Protein AF-A0A6I3WTC1-F1 (afdb_monomer_lite)

Structure (mmCIF, N/CA/C/O backbone):
data_AF-A0A6I3WTC1-F1
#
_entry.id   AF-A0A6I3WTC1-F1
#
loop_
_atom_site.group_PDB
_atom_site.id
_atom_site.type_symbol
_atom_site.label_atom_id
_atom_site.label_alt_id
_atom_site.label_comp_id
_atom_site.label_asym_id
_atom_site.label_entity_id
_atom_site.label_seq_id
_atom_site.pdbx_PDB_ins_code
_atom_site.Cartn_x
_atom_site.Cartn_y
_atom_site.Cartn_z
_atom_site.occupancy
_atom_site.B_iso_or_equiv
_atom_site.auth_seq_id
_atom_site.auth_comp_id
_atom_site.auth_asym_id
_atom_site.auth_atom_id
_atom_site.pdbx_PDB_model_num
ATOM 1 N N . MET A 1 1 ? -14.547 9.503 21.164 1.00 43.50 1 MET A N 1
ATOM 2 C CA . MET A 1 1 ? -13.084 9.680 21.297 1.00 43.50 1 MET A CA 1
ATOM 3 C C . MET A 1 1 ? -12.571 10.232 19.977 1.00 43.50 1 MET A C 1
ATOM 5 O O . MET A 1 1 ? -13.091 9.781 18.966 1.00 43.50 1 MET A O 1
ATOM 9 N N . PRO A 1 2 ? -11.662 11.221 19.943 1.00 46.34 2 PRO A N 1
ATOM 10 C CA . PRO A 1 2 ? -11.105 11.692 18.678 1.00 46.34 2 PRO A CA 1
ATOM 11 C C . PRO A 1 2 ? -10.329 10.541 18.030 1.00 46.34 2 PRO A C 1
ATOM 13 O O . PRO A 1 2 ? -9.347 10.059 18.589 1.00 46.34 2 PRO A O 1
ATOM 16 N N . THR A 1 3 ? -10.818 10.051 16.895 1.00 57.59 3 THR A N 1
ATOM 17 C CA . THR A 1 3 ? -10.182 8.988 16.115 1.00 57.59 3 THR A CA 1
ATOM 18 C C . THR A 1 3 ? -8.822 9.507 15.662 1.00 57.59 3 THR A C 1
ATOM 20 O O . THR A 1 3 ? -8.754 10.530 14.980 1.00 57.59 3 THR A O 1
ATOM 23 N N . ALA A 1 4 ? -7.735 8.876 16.108 1.00 62.59 4 ALA A N 1
ATOM 24 C CA . ALA A 1 4 ? -6.388 9.323 15.777 1.00 62.59 4 ALA A CA 1
ATOM 25 C C . ALA A 1 4 ? -6.233 9.389 14.250 1.00 62.59 4 ALA A C 1
ATOM 27 O O . ALA A 1 4 ? -6.439 8.394 13.557 1.00 62.59 4 ALA A O 1
ATOM 28 N N . VAL A 1 5 ? -5.909 10.575 13.733 1.00 79.69 5 VAL A N 1
ATOM 29 C CA . VAL A 1 5 ? -5.622 10.766 12.311 1.00 79.69 5 VAL A CA 1
ATOM 30 C C . VAL A 1 5 ? -4.146 10.463 12.107 1.00 79.69 5 VAL A C 1
ATOM 32 O O . VAL A 1 5 ? -3.294 11.264 12.488 1.00 79.69 5 VAL A O 1
ATOM 35 N N . LEU A 1 6 ? -3.847 9.299 11.534 1.00 88.00 6 LEU A N 1
ATOM 36 C CA . LEU A 1 6 ? -2.489 8.931 11.147 1.00 88.00 6 LEU A CA 1
ATOM 37 C C . LEU A 1 6 ? -2.321 9.235 9.661 1.00 88.00 6 LEU A C 1
ATOM 39 O O . LEU A 1 6 ? -3.008 8.642 8.835 1.00 88.00 6 LEU A O 1
ATOM 43 N N . THR A 1 7 ? -1.420 10.151 9.321 1.00 90.31 7 THR A N 1
ATOM 44 C CA . THR A 1 7 ? -1.093 10.496 7.932 1.00 90.31 7 THR A CA 1
ATOM 45 C C . THR A 1 7 ? 0.403 10.335 7.730 1.00 90.31 7 THR A C 1
ATOM 47 O O . THR A 1 7 ? 1.198 10.777 8.559 1.00 90.31 7 THR A O 1
ATOM 50 N N . THR A 1 8 ? 0.814 9.682 6.651 1.00 90.44 8 THR A N 1
ATOM 51 C CA . THR A 1 8 ? 2.230 9.500 6.322 1.00 90.44 8 THR A CA 1
ATOM 52 C C . THR A 1 8 ? 2.4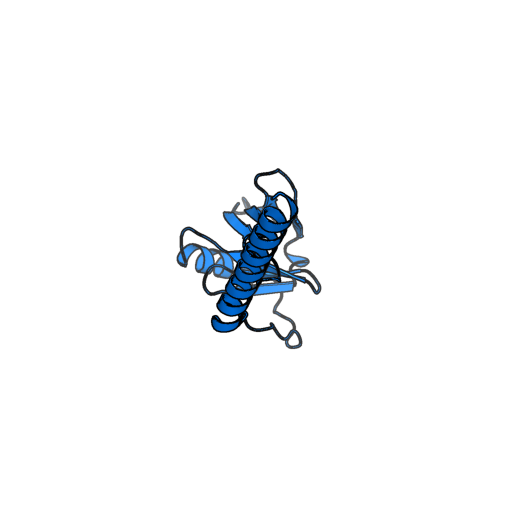15 9.487 4.819 1.00 90.44 8 THR A C 1
ATOM 54 O O . THR A 1 8 ? 1.618 8.893 4.092 1.00 90.44 8 THR A O 1
ATOM 57 N N . HIS A 1 9 ? 3.498 10.108 4.366 1.00 90.56 9 HIS A N 1
ATOM 58 C CA . HIS A 1 9 ? 3.883 10.051 2.970 1.00 90.56 9 HIS A CA 1
ATOM 59 C C . HIS A 1 9 ? 4.281 8.622 2.582 1.00 90.56 9 HIS A C 1
ATOM 61 O O . HIS A 1 9 ? 5.106 7.984 3.246 1.00 90.56 9 HIS A O 1
ATOM 67 N N . ALA A 1 10 ? 3.693 8.109 1.509 1.00 89.00 10 ALA A N 1
ATOM 68 C CA . ALA A 1 10 ? 3.893 6.748 1.052 1.00 89.00 10 ALA A CA 1
ATOM 69 C C . ALA A 1 10 ? 4.009 6.675 -0.470 1.00 89.00 10 ALA A C 1
ATOM 71 O O . ALA A 1 10 ? 3.392 7.428 -1.224 1.00 89.00 10 ALA A O 1
ATOM 72 N N . GLU A 1 11 ? 4.787 5.708 -0.928 1.00 87.50 11 GLU A N 1
ATOM 73 C CA . GLU A 1 11 ? 4.918 5.375 -2.337 1.00 87.50 11 GLU A CA 1
ATOM 74 C C . GLU A 1 11 ? 4.165 4.077 -2.609 1.00 87.50 11 GLU A C 1
ATOM 76 O O . GLU A 1 11 ? 4.506 3.019 -2.073 1.00 87.50 11 GLU A O 1
ATOM 81 N N . LEU A 1 12 ? 3.127 4.151 -3.440 1.00 85.38 12 LEU A N 1
ATOM 82 C CA . LEU A 1 12 ? 2.436 2.972 -3.932 1.00 85.38 12 LEU A CA 1
ATOM 83 C C . LEU A 1 12 ? 3.282 2.328 -5.032 1.00 85.38 12 LEU A C 1
ATOM 85 O O . LEU A 1 12 ? 3.465 2.890 -6.115 1.00 85.38 12 LEU A O 1
ATOM 89 N N . LEU A 1 13 ? 3.779 1.128 -4.747 1.00 81.50 13 LEU A N 1
ATOM 90 C CA . LEU A 1 13 ? 4.600 0.355 -5.665 1.00 81.50 13 LEU A CA 1
ATOM 91 C C . LEU A 1 13 ? 3.717 -0.462 -6.611 1.00 81.50 13 LEU A C 1
ATOM 93 O O . LEU A 1 13 ? 2.845 -1.226 -6.184 1.00 81.50 13 LEU A O 1
ATOM 97 N N . ALA A 1 14 ? 3.991 -0.357 -7.909 1.00 66.69 14 ALA A N 1
ATOM 98 C CA . ALA A 1 14 ? 3.370 -1.213 -8.908 1.00 66.69 14 ALA A CA 1
ATOM 99 C C . ALA A 1 14 ? 3.777 -2.690 -8.730 1.00 66.69 14 ALA A C 1
ATOM 101 O O . ALA A 1 14 ? 4.827 -3.025 -8.177 1.00 66.69 14 ALA A O 1
ATOM 102 N N . LYS A 1 15 ? 2.950 -3.606 -9.254 1.00 56.44 15 LYS A N 1
ATOM 103 C CA . LYS A 1 15 ? 3.265 -5.049 -9.304 1.00 56.44 15 LYS A CA 1
ATOM 104 C C . LYS A 1 15 ? 4.520 -5.364 -10.132 1.00 56.44 15 LYS A C 1
ATOM 106 O O . LYS A 1 15 ? 5.109 -6.423 -9.930 1.00 56.44 15 LYS A O 1
ATOM 111 N N . VAL A 1 16 ? 4.898 -4.474 -11.050 1.00 44.91 16 VAL A N 1
ATOM 112 C CA . VAL A 1 16 ? 6.024 -4.612 -11.985 1.00 44.91 16 VAL A CA 1
ATOM 113 C C . VAL A 1 16 ? 7.192 -3.721 -11.542 1.00 44.91 16 VAL A C 1
ATOM 115 O O . VAL A 1 16 ? 6.950 -2.603 -11.083 1.00 44.91 16 VAL A O 1
ATOM 118 N N . PRO A 1 17 ? 8.450 -4.186 -11.670 1.00 40.47 17 PRO A N 1
ATOM 119 C CA . PRO A 1 17 ? 9.640 -3.516 -11.156 1.00 40.47 17 PRO A CA 1
ATOM 120 C C . PRO A 1 17 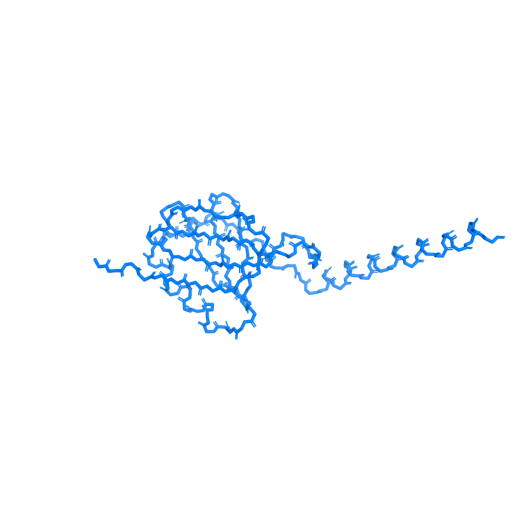? 10.103 -2.428 -12.128 1.00 40.47 17 PRO A C 1
ATOM 122 O O . PRO A 1 17 ? 11.155 -2.516 -12.754 1.00 40.47 17 PRO A O 1
ATOM 125 N N . VAL A 1 18 ? 9.267 -1.418 -12.314 1.00 43.66 18 VAL A N 1
ATOM 126 C CA . VAL A 1 18 ? 9.553 -0.277 -13.173 1.00 43.66 18 VAL A CA 1
ATOM 127 C C . VAL A 1 18 ? 9.259 0.958 -12.334 1.00 43.66 18 VAL A C 1
ATOM 129 O O . VAL A 1 18 ? 8.111 1.198 -11.963 1.00 43.66 18 VAL A O 1
ATOM 132 N N . ALA A 1 19 ? 10.307 1.719 -11.997 1.00 45.78 19 ALA A N 1
ATOM 133 C CA . ALA A 1 19 ? 10.205 2.941 -11.189 1.00 45.78 19 ALA A CA 1
ATOM 134 C C . ALA A 1 19 ? 9.181 3.941 -11.763 1.00 45.78 19 ALA A C 1
ATOM 136 O O . ALA A 1 19 ? 8.589 4.723 -11.028 1.00 45.78 19 ALA A O 1
ATOM 137 N N . THR A 1 20 ? 8.907 3.852 -13.065 1.00 47.53 20 THR A N 1
ATOM 138 C CA . THR A 1 20 ? 7.953 4.680 -13.807 1.00 47.53 20 THR A CA 1
ATOM 139 C C . THR A 1 20 ? 6.484 4.507 -13.396 1.00 47.53 20 THR A C 1
ATOM 141 O O . THR A 1 20 ? 5.665 5.326 -13.793 1.00 47.53 20 THR A O 1
ATOM 144 N N . PHE A 1 21 ? 6.126 3.490 -12.600 1.00 64.56 21 PHE A N 1
ATOM 145 C CA . PHE A 1 21 ? 4.753 3.304 -12.092 1.00 64.56 21 PHE A CA 1
ATOM 146 C C . PHE A 1 21 ? 4.634 3.446 -10.568 1.00 64.56 21 PHE A C 1
ATOM 148 O O . PHE A 1 21 ? 3.640 3.006 -9.985 1.00 64.56 21 PHE A O 1
ATOM 155 N N . ILE A 1 22 ? 5.637 4.035 -9.910 1.00 74.94 22 ILE A N 1
ATOM 156 C CA . ILE A 1 22 ? 5.540 4.397 -8.494 1.00 74.94 22 ILE A CA 1
ATOM 157 C C . ILE A 1 22 ? 4.681 5.655 -8.382 1.00 74.94 22 ILE A C 1
ATOM 159 O O . ILE A 1 22 ? 4.961 6.662 -9.032 1.00 74.94 22 ILE A O 1
ATOM 163 N N . LYS A 1 23 ? 3.630 5.600 -7.562 1.00 85.69 23 LYS A N 1
ATOM 164 C CA . LYS A 1 23 ? 2.790 6.768 -7.276 1.00 85.69 23 LYS A CA 1
ATOM 165 C C . LYS A 1 23 ? 3.055 7.243 -5.854 1.00 85.69 23 LYS A C 1
ATOM 167 O O . LYS A 1 23 ? 2.767 6.520 -4.906 1.00 85.69 23 LYS A O 1
ATOM 172 N N . SER A 1 24 ? 3.601 8.444 -5.712 1.00 90.06 24 SER A N 1
ATOM 173 C CA . SER A 1 24 ? 3.802 9.094 -4.414 1.00 90.06 24 SER A CA 1
ATOM 174 C C . SER A 1 24 ? 2.519 9.788 -3.964 1.00 90.06 24 SER A C 1
ATOM 176 O O . SER A 1 24 ? 1.789 10.359 -4.782 1.00 90.06 24 SER A O 1
ATOM 178 N N . GLY A 1 25 ? 2.242 9.746 -2.668 1.00 91.38 25 GLY A N 1
ATOM 179 C CA . GLY A 1 25 ? 1.026 10.297 -2.091 1.00 91.38 25 GLY A CA 1
ATOM 180 C C . GLY A 1 25 ? 1.002 10.173 -0.581 1.00 91.38 25 GLY A C 1
ATOM 181 O O . GLY A 1 25 ? 1.982 9.756 0.030 1.00 91.38 25 GLY A O 1
ATOM 182 N N . ASP A 1 26 ? -0.136 10.493 0.011 1.00 93.12 26 ASP A N 1
ATOM 183 C CA . ASP A 1 26 ? -0.331 10.397 1.449 1.00 93.12 26 ASP A CA 1
ATOM 184 C C . ASP A 1 26 ? -1.259 9.231 1.768 1.00 93.12 26 ASP A C 1
ATOM 186 O O . ASP A 1 26 ? -2.387 9.149 1.274 1.00 93.12 26 ASP A O 1
ATOM 190 N N . LEU A 1 27 ? -0.763 8.321 2.605 1.00 92.06 27 LEU A N 1
ATOM 191 C CA . LEU A 1 27 ? -1.565 7.288 3.240 1.00 92.06 27 LEU A CA 1
ATOM 192 C C . LEU A 1 27 ? -2.138 7.867 4.530 1.00 92.06 27 LEU A C 1
ATOM 194 O O . LEU A 1 27 ? -1.394 8.336 5.393 1.00 92.06 27 LEU A O 1
ATOM 198 N N . ARG A 1 28 ? -3.459 7.831 4.661 1.00 93.19 28 ARG A N 1
ATOM 199 C CA . ARG A 1 28 ? -4.180 8.418 5.785 1.00 93.19 28 ARG A CA 1
ATOM 200 C C . ARG A 1 28 ? -5.187 7.434 6.359 1.00 93.19 28 ARG A C 1
ATOM 202 O O . ARG A 1 28 ? -6.011 6.902 5.626 1.00 93.19 28 ARG A O 1
ATOM 209 N N . LEU A 1 29 ? -5.137 7.250 7.672 1.00 91.06 29 LEU A N 1
ATOM 210 C CA . LEU A 1 29 ? -6.150 6.580 8.477 1.00 91.06 29 LEU A CA 1
ATOM 211 C C . LEU A 1 29 ? -6.905 7.652 9.262 1.00 91.06 29 LEU A C 1
ATOM 213 O O . LEU A 1 29 ? -6.307 8.371 10.064 1.00 91.06 29 LEU A O 1
ATOM 217 N N . ALA A 1 30 ? -8.200 7.793 9.009 1.00 90.44 30 ALA A N 1
ATOM 218 C CA . ALA A 1 30 ? -9.063 8.723 9.726 1.00 90.44 30 ALA A CA 1
ATOM 219 C C . ALA A 1 30 ? -10.499 8.204 9.721 1.00 90.44 30 ALA A C 1
ATOM 221 O O . ALA A 1 30 ? -10.972 7.738 8.689 1.00 90.44 30 ALA A O 1
ATOM 222 N N . ASN A 1 31 ? -11.209 8.347 10.845 1.00 86.56 31 ASN A N 1
ATOM 223 C CA . ASN A 1 31 ? -12.621 7.961 10.963 1.00 86.56 31 ASN A CA 1
ATOM 224 C C . ASN A 1 31 ? -12.891 6.518 10.494 1.00 86.56 31 ASN A C 1
ATOM 226 O O . ASN A 1 31 ? -13.802 6.297 9.702 1.00 86.56 31 ASN A O 1
ATOM 230 N N . ASP A 1 32 ? -12.045 5.570 10.910 1.00 85.81 32 ASP A N 1
ATOM 231 C CA . ASP A 1 32 ? -12.112 4.158 10.501 1.00 85.81 32 ASP A CA 1
ATOM 232 C C . ASP A 1 32 ? -12.093 3.938 8.980 1.00 85.81 32 ASP A C 1
ATOM 234 O O . ASP A 1 32 ? -12.525 2.903 8.483 1.00 85.81 32 ASP A O 1
ATOM 238 N N . ARG A 1 33 ? -11.559 4.898 8.219 1.00 89.25 33 ARG A N 1
ATOM 239 C CA . ARG A 1 33 ? -11.297 4.773 6.785 1.00 89.25 33 ARG A CA 1
ATOM 240 C C . ARG A 1 33 ? -9.821 4.944 6.500 1.00 89.25 33 ARG A C 1
ATOM 242 O O . ARG A 1 33 ? -9.147 5.804 7.072 1.00 89.25 33 ARG A O 1
ATOM 249 N N . LEU A 1 34 ? -9.339 4.117 5.586 1.00 91.38 34 LEU A N 1
ATOM 250 C CA . LEU A 1 34 ? -7.996 4.177 5.057 1.00 91.38 34 LEU A CA 1
ATOM 251 C C . LEU A 1 34 ? -8.044 4.691 3.619 1.00 91.38 34 LEU A C 1
ATOM 253 O O . LEU A 1 34 ? -8.665 4.089 2.741 1.00 91.38 34 LEU A O 1
ATOM 257 N N . SER A 1 35 ? -7.354 5.799 3.384 1.00 92.88 35 SER A N 1
ATOM 258 C CA . SER A 1 35 ? -7.285 6.459 2.087 1.00 92.88 35 SER A CA 1
ATOM 259 C C . SER A 1 35 ? -5.841 6.641 1.637 1.00 92.88 35 SER A C 1
ATOM 261 O O . SER A 1 35 ? -4.979 6.968 2.451 1.00 92.88 35 SER A O 1
ATOM 263 N N . PHE A 1 36 ? -5.587 6.478 0.343 1.00 92.62 36 PHE A N 1
ATOM 264 C CA . PHE A 1 36 ? -4.339 6.867 -0.299 1.00 92.62 36 PHE A CA 1
ATOM 265 C C . PHE A 1 36 ? -4.631 7.809 -1.460 1.00 92.62 36 PHE A C 1
ATOM 267 O O . PHE A 1 36 ? -5.255 7.412 -2.454 1.00 92.62 36 PHE A O 1
ATOM 274 N N . THR A 1 37 ? -4.123 9.031 -1.340 1.00 92.31 37 THR A N 1
ATOM 275 C CA . THR A 1 37 ? -4.269 10.076 -2.353 1.00 92.31 37 THR A CA 1
ATOM 276 C C . THR A 1 37 ? -2.897 10.446 -2.875 1.00 92.31 37 THR A C 1
ATOM 278 O O . THR A 1 37 ? -2.002 10.791 -2.109 1.00 92.31 37 THR A O 1
ATOM 281 N N . THR A 1 38 ? -2.718 10.362 -4.187 1.00 90.94 38 THR A N 1
ATOM 282 C CA . THR A 1 38 ? -1.467 10.759 -4.837 1.00 90.94 38 THR A CA 1
ATOM 283 C C . THR A 1 38 ? -1.236 12.264 -4.718 1.00 90.94 38 THR A C 1
ATOM 285 O O . THR A 1 38 ? -2.183 13.030 -4.550 1.00 90.94 38 THR A O 1
ATOM 288 N N . ILE A 1 39 ? 0.008 12.713 -4.900 1.00 88.00 39 ILE A N 1
ATOM 289 C CA . ILE A 1 39 ? 0.340 14.151 -4.960 1.00 88.00 39 ILE A CA 1
ATOM 290 C C . ILE A 1 39 ? -0.481 14.874 -6.049 1.00 88.00 39 ILE A C 1
ATOM 292 O O . ILE A 1 39 ? -0.828 16.040 -5.895 1.00 88.00 39 ILE A O 1
ATOM 296 N N . GLY A 1 40 ? -0.841 14.174 -7.133 1.00 85.56 40 GLY A N 1
ATOM 297 C CA . GLY A 1 40 ? -1.697 14.694 -8.204 1.00 85.56 40 GLY A CA 1
ATOM 298 C C . GLY A 1 40 ? -3.196 14.737 -7.873 1.00 85.56 40 GLY A C 1
ATOM 299 O O . GLY A 1 40 ? -3.990 15.067 -8.749 1.00 85.56 40 GLY A O 1
ATOM 300 N N . GLY A 1 41 ? -3.603 14.372 -6.653 1.00 86.75 41 GLY A N 1
ATOM 301 C CA . GLY A 1 41 ? -4.999 14.371 -6.206 1.00 86.75 41 GLY A CA 1
ATOM 302 C C . GLY A 1 41 ? -5.811 13.134 -6.605 1.00 86.75 41 GLY A C 1
ATOM 303 O O . GLY A 1 41 ? -6.972 13.015 -6.223 1.00 86.75 41 GLY A O 1
ATOM 304 N N . GLU A 1 42 ? -5.224 12.186 -7.339 1.00 88.75 42 GLU A N 1
ATOM 305 C CA . GLU A 1 42 ? -5.879 10.917 -7.676 1.00 88.75 42 GLU A CA 1
ATOM 306 C C . GLU A 1 42 ? -5.997 10.036 -6.424 1.00 88.75 42 GLU A C 1
ATOM 308 O O . GLU A 1 42 ? -4.991 9.742 -5.772 1.00 88.75 42 GLU A O 1
ATOM 313 N N . VAL A 1 43 ? -7.213 9.592 -6.109 1.00 89.94 43 VAL A N 1
ATOM 314 C CA . VAL A 1 43 ? -7.504 8.684 -4.992 1.00 89.94 43 VAL A CA 1
ATOM 315 C C . VAL A 1 43 ? -7.432 7.242 -5.494 1.00 89.94 43 VAL A C 1
ATOM 317 O O . VAL A 1 43 ? -8.211 6.844 -6.357 1.00 89.94 43 VAL A O 1
ATOM 320 N N . LEU A 1 44 ? -6.493 6.450 -4.971 1.00 87.06 44 LEU A N 1
ATOM 321 C CA . LEU A 1 44 ? -6.278 5.057 -5.412 1.00 87.06 44 LEU A CA 1
ATOM 322 C C . LEU A 1 44 ? -6.749 4.017 -4.402 1.00 87.06 44 LEU A C 1
ATOM 324 O O . LEU A 1 44 ? -6.935 2.849 -4.747 1.00 87.06 44 LEU A O 1
ATOM 328 N N . LEU A 1 45 ? -6.895 4.437 -3.154 1.00 88.44 45 LEU A N 1
ATOM 329 C CA . LEU A 1 45 ? -7.491 3.662 -2.084 1.00 88.44 45 LEU A CA 1
ATOM 330 C C . LEU A 1 45 ? -8.385 4.615 -1.311 1.00 88.44 45 LEU A C 1
ATOM 332 O O . LEU A 1 45 ? -7.941 5.697 -0.942 1.00 88.44 45 LEU A O 1
ATOM 336 N N . ASP A 1 46 ? -9.623 4.213 -1.084 1.00 91.88 46 ASP A N 1
ATOM 337 C CA . ASP A 1 46 ? -10.531 4.903 -0.182 1.00 91.88 46 ASP A CA 1
ATOM 338 C C . ASP A 1 46 ? -11.576 3.906 0.305 1.00 91.88 46 ASP A C 1
ATOM 340 O O . ASP A 1 46 ? -12.609 3.703 -0.332 1.00 91.88 46 ASP A O 1
ATOM 344 N N . ALA A 1 47 ? -11.249 3.214 1.391 1.00 87.75 47 ALA A N 1
ATOM 345 C CA . ALA A 1 47 ? -12.049 2.111 1.903 1.00 87.75 47 ALA A CA 1
ATOM 346 C C . ALA A 1 47 ? -12.159 2.191 3.432 1.00 87.75 47 ALA A C 1
ATOM 348 O O . ALA A 1 47 ? -11.217 2.643 4.093 1.00 87.75 47 ALA A O 1
ATOM 349 N N . PRO A 1 48 ? -13.296 1.786 4.014 1.00 88.44 48 PRO A N 1
ATOM 350 C CA . PRO A 1 48 ? -13.399 1.576 5.449 1.00 88.44 48 PRO A CA 1
ATOM 351 C C . PRO A 1 48 ? -12.491 0.432 5.914 1.00 88.44 48 PRO A C 1
ATOM 353 O O . PRO A 1 48 ? -12.092 -0.441 5.144 1.00 88.44 48 PRO A O 1
ATOM 356 N N . ILE A 1 49 ? -12.060 0.510 7.172 1.00 85.38 49 ILE A N 1
ATOM 357 C CA . ILE A 1 49 ? -11.033 -0.369 7.738 1.00 85.38 49 ILE A CA 1
ATOM 358 C C . ILE A 1 49 ? -11.507 -1.824 7.830 1.00 85.38 49 ILE A C 1
ATOM 360 O O . ILE A 1 49 ? -10.693 -2.738 7.745 1.00 85.38 49 ILE A O 1
ATOM 364 N N . ASP A 1 50 ? -12.817 -2.035 7.939 1.00 81.69 50 ASP A N 1
ATOM 365 C CA . ASP A 1 50 ? -13.479 -3.340 7.936 1.00 81.69 50 ASP A CA 1
ATOM 366 C C . ASP A 1 50 ? -13.477 -4.018 6.553 1.00 81.69 50 ASP A C 1
ATOM 368 O O . ASP A 1 50 ? -13.482 -5.247 6.475 1.00 81.69 50 ASP A O 1
ATOM 372 N N . GLU A 1 51 ? -13.386 -3.247 5.464 1.00 83.50 51 GLU A N 1
ATOM 373 C CA . GLU A 1 51 ? -13.147 -3.761 4.107 1.00 83.50 51 GLU A CA 1
ATOM 374 C C . GLU A 1 51 ? -11.675 -4.145 3.877 1.00 83.50 51 GLU A C 1
ATOM 376 O O . GLU A 1 51 ? -11.345 -4.882 2.937 1.00 83.50 51 GLU A O 1
ATOM 381 N N . ILE A 1 52 ? -10.759 -3.678 4.733 1.00 85.31 52 ILE A N 1
ATOM 382 C CA . ILE A 1 52 ? -9.352 -4.063 4.656 1.00 85.31 52 ILE A CA 1
ATOM 383 C C . ILE A 1 52 ? -9.186 -5.461 5.251 1.00 85.31 52 ILE A C 1
ATOM 385 O O . ILE A 1 52 ? -9.321 -5.695 6.450 1.00 85.31 52 ILE A O 1
ATOM 389 N N . HIS A 1 53 ? -8.833 -6.408 4.386 1.00 81.44 53 HIS A N 1
ATOM 390 C CA . HIS A 1 53 ? -8.744 -7.812 4.765 1.00 81.44 53 HIS A CA 1
ATOM 391 C C . HIS A 1 53 ? -7.557 -8.116 5.657 1.00 81.44 53 HIS A C 1
ATOM 393 O O . HIS A 1 53 ? -7.670 -8.976 6.519 1.00 81.44 53 HIS A O 1
ATOM 399 N N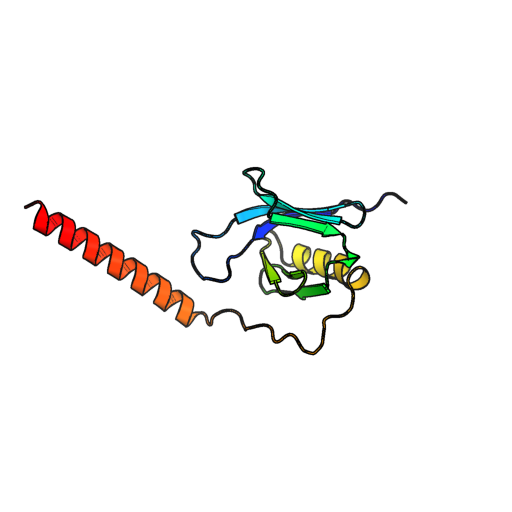 . SER A 1 54 ? -6.396 -7.522 5.378 1.00 83.25 54 SER A N 1
ATOM 400 C CA . SER A 1 54 ? -5.189 -7.754 6.166 1.00 83.25 54 SER A CA 1
ATOM 401 C C . SER A 1 54 ? -4.080 -6.769 5.834 1.00 83.25 54 SER A C 1
ATOM 403 O O . SER A 1 54 ? -4.062 -6.129 4.777 1.00 83.25 54 SER A O 1
ATOM 405 N N . VAL A 1 55 ? -3.109 -6.697 6.741 1.00 86.00 55 VAL A N 1
ATOM 406 C CA . VAL A 1 55 ? -1.865 -5.949 6.570 1.00 86.00 55 VAL A CA 1
ATOM 407 C C . VAL A 1 55 ? -0.679 -6.821 6.960 1.00 86.00 55 VAL A C 1
ATOM 409 O O . VAL A 1 55 ? -0.794 -7.689 7.824 1.00 86.00 55 VAL A O 1
ATOM 412 N N . ALA A 1 56 ? 0.469 -6.609 6.323 1.00 84.25 56 ALA A N 1
ATOM 413 C CA . ALA A 1 56 ? 1.708 -7.293 6.674 1.00 84.25 56 ALA A CA 1
ATOM 414 C C . ALA A 1 56 ? 2.910 -6.350 6.547 1.00 84.25 56 ALA A C 1
ATOM 416 O O . ALA A 1 56 ? 2.936 -5.513 5.639 1.00 84.25 56 ALA A O 1
ATOM 417 N N . PRO A 1 57 ? 3.929 -6.489 7.410 1.00 81.44 57 PRO A N 1
ATOM 418 C CA . PRO A 1 57 ? 5.155 -5.714 7.287 1.00 81.44 57 PRO A CA 1
ATOM 419 C C . PRO A 1 57 ? 5.905 -6.068 5.996 1.00 81.44 57 PRO A C 1
ATOM 421 O O . PRO A 1 57 ? 5.942 -7.225 5.569 1.00 81.44 57 PRO A O 1
ATOM 424 N N . ALA A 1 58 ? 6.546 -5.070 5.393 1.00 77.88 58 ALA A N 1
ATOM 425 C CA . ALA A 1 58 ? 7.447 -5.228 4.257 1.00 77.88 58 ALA A CA 1
ATOM 426 C C . ALA A 1 58 ? 8.803 -4.571 4.559 1.00 77.88 58 ALA A C 1
ATOM 428 O O . ALA A 1 58 ? 8.928 -3.752 5.465 1.00 77.88 58 ALA A O 1
ATOM 429 N N . ALA A 1 59 ? 9.835 -4.904 3.778 1.00 74.88 59 ALA A N 1
ATOM 430 C CA . ALA A 1 59 ? 11.205 -4.441 4.033 1.00 74.88 59 ALA A CA 1
ATOM 431 C C . ALA A 1 59 ? 11.357 -2.906 4.085 1.00 74.88 59 ALA A C 1
ATOM 433 O O . ALA A 1 59 ? 12.249 -2.406 4.766 1.00 74.88 59 ALA A O 1
ATOM 434 N N . VAL A 1 60 ? 10.506 -2.178 3.357 1.00 76.44 60 VAL A N 1
ATOM 435 C CA . VAL A 1 60 ? 10.539 -0.711 3.237 1.00 76.44 60 VAL A CA 1
ATOM 436 C C . VAL A 1 60 ? 9.175 -0.067 3.506 1.00 76.44 60 VAL A C 1
ATOM 438 O O . VAL A 1 60 ? 8.953 1.063 3.100 1.00 76.44 60 VAL A O 1
ATOM 441 N N . GLY A 1 61 ? 8.240 -0.770 4.154 1.00 86.12 61 GLY A N 1
ATOM 442 C CA . GLY A 1 61 ? 6.890 -0.258 4.403 1.00 86.12 61 GLY A CA 1
ATOM 443 C C . GLY A 1 61 ? 5.913 -1.364 4.782 1.00 86.12 61 GLY A C 1
ATOM 444 O O . GLY A 1 61 ? 6.217 -2.181 5.652 1.00 86.12 61 GLY A O 1
ATOM 445 N N . LEU A 1 62 ? 4.757 -1.425 4.122 1.00 87.69 62 LEU A N 1
ATOM 446 C CA . LEU A 1 62 ? 3.742 -2.443 4.391 1.00 87.69 62 LEU A CA 1
ATOM 447 C C . LEU A 1 62 ? 3.045 -2.940 3.126 1.00 87.69 62 LEU A C 1
ATOM 449 O O . LEU A 1 62 ? 2.965 -2.263 2.100 1.00 87.69 62 LEU A O 1
ATOM 453 N N . HIS A 1 63 ? 2.512 -4.148 3.221 1.00 86.75 63 HIS A N 1
ATOM 454 C CA . HIS A 1 63 ? 1.557 -4.696 2.276 1.00 86.75 63 HIS A CA 1
ATOM 455 C C . HIS A 1 63 ? 0.162 -4.618 2.878 1.00 86.75 63 HIS A C 1
ATOM 457 O O . HIS A 1 63 ? -0.034 -4.951 4.045 1.00 86.75 63 HIS A O 1
ATOM 463 N N . LEU A 1 64 ? -0.796 -4.208 2.062 1.00 86.56 64 LEU A N 1
ATOM 464 C CA . LEU A 1 64 ? -2.190 -4.075 2.436 1.00 86.56 64 LEU A CA 1
ATOM 465 C C . LEU A 1 64 ? -3.061 -4.842 1.450 1.00 86.56 64 LEU A C 1
ATOM 467 O O . LEU A 1 64 ? -2.913 -4.684 0.237 1.00 86.56 64 LEU A O 1
ATOM 471 N N . TRP A 1 65 ? -3.975 -5.660 1.959 1.00 86.06 65 TRP A N 1
ATOM 472 C CA . TRP A 1 65 ? -4.925 -6.408 1.147 1.00 86.06 65 TRP A CA 1
ATOM 473 C C . TRP A 1 65 ? -6.316 -5.800 1.238 1.00 86.06 65 TRP A C 1
ATOM 475 O O . TRP A 1 65 ? -6.896 -5.692 2.314 1.00 86.06 65 TRP A O 1
ATOM 485 N N . HIS A 1 66 ? -6.851 -5.456 0.073 1.00 82.94 66 HIS A N 1
ATOM 486 C CA . HIS A 1 66 ? -8.223 -5.010 -0.118 1.00 82.94 66 HIS A CA 1
ATOM 487 C C . HIS A 1 66 ? -8.862 -5.903 -1.193 1.00 82.94 66 HIS A C 1
ATOM 489 O O . HIS A 1 66 ? -8.405 -5.946 -2.343 1.00 82.94 66 HIS A O 1
ATOM 495 N N . GLY A 1 67 ? -9.854 -6.705 -0.805 1.00 77.06 67 GLY A N 1
ATOM 496 C CA . GLY A 1 67 ? -10.315 -7.865 -1.567 1.00 77.06 67 GLY A CA 1
ATOM 497 C C . GLY A 1 67 ? -9.166 -8.790 -1.998 1.00 77.06 67 GLY A C 1
ATOM 498 O O . GLY A 1 67 ? -8.357 -9.259 -1.200 1.00 77.06 67 GLY A O 1
ATOM 499 N N . SER A 1 68 ? -9.065 -9.022 -3.309 1.00 74.25 68 SER A N 1
ATOM 500 C CA . SER A 1 68 ? -8.008 -9.822 -3.951 1.00 74.25 68 SER A CA 1
ATOM 501 C C . SER A 1 68 ? -6.757 -9.017 -4.339 1.00 74.25 68 SER A C 1
ATOM 503 O O . SER A 1 68 ? -5.818 -9.560 -4.936 1.00 74.25 68 SER A O 1
ATOM 505 N N . ARG A 1 69 ? -6.723 -7.711 -4.047 1.00 75.19 69 ARG A N 1
ATOM 506 C CA . ARG A 1 69 ? -5.638 -6.808 -4.448 1.00 75.19 69 ARG A CA 1
ATOM 507 C C . ARG A 1 69 ? -4.680 -6.580 -3.282 1.00 75.19 69 ARG A C 1
ATOM 509 O O . ARG A 1 69 ? -5.093 -6.177 -2.206 1.00 75.19 69 ARG A O 1
ATOM 516 N N . CYS A 1 70 ? -3.389 -6.794 -3.532 1.00 82.69 70 CYS A N 1
ATOM 517 C CA . CYS A 1 70 ? -2.307 -6.420 -2.623 1.00 82.69 70 CYS A CA 1
ATOM 518 C C . CYS A 1 70 ? -1.727 -5.075 -3.074 1.00 82.69 70 CYS A C 1
ATOM 520 O O . CYS A 1 70 ? -1.117 -4.995 -4.146 1.00 82.69 70 CYS A O 1
ATOM 522 N N . LEU A 1 71 ? -1.943 -4.041 -2.269 1.00 86.12 71 LEU A N 1
ATOM 523 C CA . LEU A 1 71 ? -1.325 -2.729 -2.390 1.00 86.12 71 LEU A CA 1
ATOM 524 C C . LEU A 1 71 ? -0.032 -2.726 -1.577 1.00 86.12 71 LEU A C 1
ATOM 526 O O . LEU A 1 71 ? 0.019 -3.236 -0.459 1.00 86.12 71 LEU A O 1
ATOM 530 N N . ARG A 1 72 ? 1.036 -2.192 -2.162 1.00 87.00 72 ARG A N 1
ATOM 531 C CA . ARG A 1 72 ? 2.370 -2.198 -1.562 1.00 87.00 72 ARG A CA 1
ATOM 532 C C . ARG A 1 72 ? 2.783 -0.763 -1.320 1.00 87.00 72 ARG A C 1
ATOM 534 O O . ARG A 1 72 ? 3.003 -0.037 -2.283 1.00 87.00 72 ARG A O 1
ATOM 541 N N . PHE A 1 73 ? 2.881 -0.377 -0.060 1.00 88.06 73 PHE A N 1
ATOM 542 C CA . PHE A 1 73 ? 3.287 0.961 0.335 1.00 88.06 73 PHE A CA 1
ATOM 543 C C . PHE A 1 73 ? 4.726 0.924 0.827 1.00 88.06 73 PHE A C 1
ATOM 545 O O . PHE A 1 73 ? 5.072 0.098 1.674 1.00 88.06 73 PHE A O 1
ATOM 552 N N . ALA A 1 74 ? 5.559 1.810 0.293 1.00 87.25 74 ALA A N 1
ATOM 553 C CA . ALA A 1 74 ? 6.887 2.081 0.816 1.00 87.25 74 ALA A CA 1
ATOM 554 C C . ALA A 1 74 ? 6.892 3.414 1.571 1.00 87.25 74 ALA A C 1
ATOM 556 O O . ALA A 1 74 ? 6.319 4.399 1.108 1.00 87.25 74 ALA A O 1
ATOM 557 N N . PHE A 1 75 ? 7.556 3.445 2.721 1.00 87.00 75 PHE A N 1
ATOM 558 C CA . PHE A 1 75 ? 7.783 4.641 3.520 1.00 87.00 75 PHE A CA 1
ATOM 559 C C . PHE A 1 75 ? 9.254 5.023 3.379 1.00 87.00 75 PHE A C 1
ATOM 561 O O . PHE A 1 75 ? 10.140 4.279 3.803 1.00 87.00 75 PHE A O 1
ATOM 568 N N . ARG A 1 76 ? 9.530 6.174 2.756 1.00 72.94 76 ARG A N 1
ATOM 569 C CA . ARG A 1 76 ? 10.909 6.635 2.518 1.00 72.94 76 ARG A CA 1
ATOM 570 C C . ARG A 1 76 ? 11.662 6.976 3.801 1.00 72.94 76 ARG A C 1
ATOM 572 O O . ARG A 1 76 ? 12.885 6.905 3.806 1.00 72.94 76 ARG A O 1
ATOM 579 N N . GLU A 1 77 ? 10.949 7.352 4.861 1.00 67.62 77 GLU A N 1
ATOM 580 C CA . GLU A 1 77 ? 11.547 8.125 5.953 1.00 67.62 77 GLU A CA 1
ATOM 581 C C . GLU A 1 77 ? 11.888 7.320 7.215 1.00 67.62 77 GLU A C 1
ATOM 583 O O . GLU A 1 77 ? 12.785 7.732 7.941 1.00 67.62 77 GLU A O 1
ATOM 588 N N . SER A 1 78 ? 11.274 6.156 7.485 1.00 71.00 78 SER A N 1
ATOM 589 C CA . SER A 1 78 ? 11.701 5.304 8.612 1.00 71.00 78 SER A CA 1
ATOM 590 C C . SER A 1 78 ? 11.078 3.901 8.604 1.00 71.00 78 SER A C 1
ATOM 592 O O . SER A 1 78 ? 9.895 3.730 8.306 1.00 71.00 78 SER A O 1
ATOM 594 N N . ARG A 1 79 ? 11.847 2.882 9.024 1.00 72.56 79 ARG A N 1
ATOM 595 C CA . ARG A 1 79 ? 11.300 1.548 9.357 1.00 72.56 79 ARG A CA 1
ATOM 596 C C . ARG A 1 79 ? 10.381 1.594 10.579 1.00 72.56 79 ARG A C 1
ATOM 598 O O . ARG A 1 79 ? 9.456 0.791 10.665 1.00 72.56 79 ARG A O 1
ATOM 605 N N . ASP A 1 80 ? 10.599 2.545 11.480 1.00 82.00 80 ASP A N 1
ATOM 606 C CA . ASP A 1 80 ? 9.780 2.723 12.680 1.00 82.00 80 ASP A CA 1
ATOM 607 C C . ASP A 1 80 ? 8.372 3.196 12.312 1.00 82.00 80 ASP A C 1
ATOM 609 O O . ASP A 1 80 ? 7.398 2.790 12.942 1.00 82.00 80 ASP A O 1
ATOM 613 N N . LEU A 1 81 ? 8.237 3.970 11.225 1.00 84.50 81 LEU A N 1
ATOM 614 C CA . LEU A 1 81 ? 6.930 4.318 10.662 1.00 84.50 81 LEU A CA 1
ATOM 615 C C . LEU A 1 81 ? 6.197 3.066 10.176 1.00 84.50 81 LEU A C 1
ATOM 617 O O . LEU A 1 81 ? 5.017 2.905 10.471 1.00 84.50 81 LEU A O 1
ATOM 621 N N . ALA A 1 82 ? 6.892 2.146 9.499 1.00 83.06 82 ALA A N 1
ATOM 622 C CA . ALA A 1 82 ? 6.292 0.880 9.080 1.00 83.06 82 ALA A CA 1
ATOM 623 C C . ALA A 1 82 ? 5.796 0.057 10.274 1.00 83.06 82 ALA A C 1
ATOM 625 O O . ALA A 1 82 ? 4.668 -0.433 10.260 1.00 83.06 82 ALA A O 1
ATOM 626 N N . ALA A 1 83 ? 6.611 -0.049 11.325 1.00 84.69 83 ALA A N 1
ATOM 627 C CA . ALA A 1 83 ? 6.237 -0.749 12.549 1.00 84.69 83 ALA A CA 1
ATOM 628 C C . ALA A 1 83 ? 5.048 -0.082 13.264 1.00 84.69 83 ALA A C 1
ATOM 630 O O . ALA A 1 83 ? 4.142 -0.781 13.722 1.00 84.69 83 ALA A O 1
ATOM 631 N N . SER A 1 84 ? 5.019 1.253 13.312 1.00 88.56 84 SER A N 1
ATOM 632 C CA . SER A 1 84 ? 3.914 2.033 13.879 1.00 88.56 84 SER A CA 1
ATOM 633 C C . SER A 1 84 ? 2.607 1.766 13.131 1.00 88.56 84 SER A C 1
ATOM 635 O O . SER A 1 84 ? 1.634 1.321 13.735 1.00 88.56 84 SER A O 1
ATOM 637 N N . TRP A 1 85 ? 2.614 1.894 11.800 1.00 89.50 85 TRP A N 1
ATOM 638 C CA . TRP A 1 85 ? 1.454 1.591 10.958 1.00 89.50 85 TRP A CA 1
ATOM 639 C C . TRP A 1 85 ? 0.951 0.157 11.135 1.00 89.50 85 TRP A C 1
ATOM 641 O O . TRP A 1 85 ? -0.253 -0.058 11.245 1.00 89.50 85 TRP A O 1
ATOM 651 N N . ILE A 1 86 ? 1.850 -0.830 11.202 1.00 87.62 86 ILE A N 1
ATOM 652 C CA . ILE A 1 86 ? 1.465 -2.225 11.453 1.00 87.62 86 ILE A CA 1
ATOM 653 C C . ILE A 1 86 ? 0.834 -2.372 12.836 1.00 87.62 86 ILE A C 1
ATOM 655 O O . ILE A 1 86 ? -0.215 -2.999 12.953 1.00 87.62 86 ILE A O 1
ATOM 659 N N . THR A 1 87 ? 1.422 -1.770 13.867 1.00 88.38 87 THR A N 1
ATOM 660 C CA . THR A 1 87 ? 0.894 -1.830 15.237 1.00 88.38 87 THR A CA 1
ATOM 661 C C . THR A 1 87 ? -0.489 -1.184 15.332 1.00 88.38 87 THR A C 1
ATOM 663 O O . THR A 1 87 ? -1.356 -1.709 16.025 1.00 88.38 87 THR A O 1
ATOM 666 N N . THR A 1 88 ? -0.725 -0.086 14.607 1.00 88.56 88 THR A N 1
ATOM 667 C CA . THR A 1 88 ? -2.027 0.591 14.556 1.00 88.56 88 THR A CA 1
ATOM 668 C C . THR A 1 88 ? -3.064 -0.195 13.756 1.00 88.56 88 THR A C 1
ATOM 670 O O . THR A 1 88 ? -4.199 -0.314 14.201 1.00 88.56 88 THR A O 1
ATOM 673 N N . LEU A 1 89 ? -2.702 -0.734 12.588 1.00 87.94 89 LEU A N 1
ATOM 674 C CA . LEU A 1 89 ? -3.659 -1.386 11.689 1.00 87.94 89 LEU A CA 1
ATOM 675 C C . LEU A 1 89 ? -3.991 -2.818 12.114 1.00 87.94 89 LEU A C 1
ATOM 677 O O . LEU A 1 89 ? -5.146 -3.208 12.016 1.00 87.94 89 LEU A O 1
ATOM 681 N N . THR A 1 90 ? -3.020 -3.592 12.611 1.00 85.50 90 THR A N 1
ATOM 682 C CA . THR A 1 90 ? -3.205 -5.010 12.987 1.00 85.50 90 THR A CA 1
ATOM 683 C C . THR A 1 90 ? -4.419 -5.276 13.888 1.00 85.50 90 THR A C 1
ATOM 685 O O . THR A 1 90 ? -5.140 -6.224 13.595 1.00 85.50 90 THR A O 1
ATOM 688 N N . PRO A 1 91 ? -4.691 -4.498 14.957 1.00 84.88 91 PRO A N 1
ATOM 689 C CA . PRO A 1 91 ? -5.881 -4.719 15.781 1.00 84.88 91 PRO A CA 1
ATOM 690 C C . PRO A 1 91 ? -7.190 -4.268 15.114 1.00 84.88 91 PRO A C 1
ATOM 692 O O . PRO A 1 91 ? -8.258 -4.658 15.576 1.00 84.88 91 PRO A O 1
ATOM 695 N N . LEU A 1 92 ? -7.120 -3.428 14.077 1.00 82.81 92 LEU A N 1
ATOM 696 C CA . LEU A 1 92 ? -8.283 -2.864 13.387 1.00 82.81 92 LEU A CA 1
ATOM 697 C C . LEU A 1 92 ? -8.718 -3.698 12.178 1.00 82.81 92 LEU A C 1
ATOM 699 O O . LEU A 1 92 ? -9.888 -3.662 11.809 1.00 82.81 92 LEU A O 1
ATOM 703 N N . VAL A 1 93 ? -7.793 -4.435 11.558 1.00 80.62 93 VAL A N 1
ATOM 704 C CA . VAL A 1 93 ? -8.095 -5.311 10.421 1.00 80.62 93 VAL A CA 1
ATOM 705 C C . VAL A 1 93 ? -8.366 -6.742 10.865 1.00 80.62 93 VAL A C 1
ATOM 707 O O . VAL A 1 93 ? -7.769 -7.257 11.810 1.00 80.62 93 VAL A O 1
ATOM 710 N N . SER A 1 94 ? -9.261 -7.411 10.143 1.00 62.88 94 SER A N 1
ATOM 711 C CA . SER A 1 94 ? -9.530 -8.835 10.351 1.00 62.88 94 SER A CA 1
ATOM 712 C C . SER A 1 94 ? -8.281 -9.679 10.040 1.00 62.88 94 SER A C 1
ATOM 714 O O . SER A 1 94 ? -7.399 -9.272 9.286 1.00 62.88 94 SER A O 1
ATOM 716 N N . ALA A 1 95 ? -8.159 -10.862 10.649 1.00 56.22 95 ALA A N 1
ATOM 717 C CA . ALA A 1 95 ? -7.002 -11.730 10.429 1.00 56.22 95 ALA A CA 1
ATOM 718 C C . ALA A 1 95 ? -6.877 -12.143 8.942 1.00 56.22 95 ALA A C 1
ATOM 720 O O . ALA A 1 95 ? -7.893 -12.405 8.290 1.00 56.22 95 ALA A O 1
ATOM 721 N N . PRO A 1 96 ? -5.650 -12.255 8.394 1.00 54.03 96 PRO A N 1
ATOM 722 C CA . PRO A 1 96 ? -5.447 -12.637 7.002 1.00 54.03 96 PRO A CA 1
ATOM 723 C C . PRO A 1 96 ? -6.051 -14.018 6.698 1.00 54.03 96 PRO A C 1
ATOM 725 O O . PRO A 1 96 ? -5.842 -14.955 7.473 1.00 54.03 96 PRO A O 1
ATOM 728 N N . PRO A 1 97 ? -6.718 -14.204 5.541 1.00 48.28 97 PRO A N 1
ATOM 729 C CA . PRO A 1 97 ? -7.075 -15.533 5.066 1.00 48.28 97 PRO A CA 1
ATOM 730 C C . PRO A 1 97 ? -5.806 -16.376 4.903 1.00 48.28 97 PRO A C 1
ATOM 732 O O . PRO A 1 97 ? -4.897 -16.008 4.154 1.00 48.28 97 PRO A O 1
ATOM 735 N N . SER A 1 98 ? -5.757 -17.539 5.552 1.00 53.47 98 SER A N 1
ATOM 736 C CA . SER A 1 98 ? -4.644 -18.501 5.470 1.00 53.47 98 SER A CA 1
ATOM 737 C C . SER A 1 98 ? -4.388 -19.041 4.052 1.00 53.47 98 SER A C 1
ATOM 739 O O . SER A 1 98 ? -3.394 -19.723 3.809 1.00 53.47 98 SER A O 1
ATOM 741 N N . THR A 1 99 ? -5.263 -18.724 3.096 1.00 55.78 99 THR A N 1
ATOM 742 C CA . THR A 1 99 ? -5.232 -19.186 1.705 1.00 55.78 99 THR A CA 1
ATOM 743 C C . THR A 1 99 ? -4.549 -18.221 0.728 1.00 55.78 99 THR A C 1
ATOM 745 O O . THR A 1 99 ? -4.292 -18.604 -0.416 1.00 55.78 99 THR A O 1
ATOM 748 N N . LEU A 1 100 ? -4.202 -16.993 1.135 1.00 49.91 100 LEU A N 1
ATOM 749 C CA . LEU A 1 100 ? -3.551 -16.019 0.250 1.00 49.91 100 LEU A CA 1
ATOM 750 C C . LEU A 1 100 ? -2.025 -16.199 0.241 1.00 49.91 100 LEU A C 1
ATOM 752 O O . LEU A 1 100 ? -1.306 -15.706 1.108 1.00 49.91 100 LEU A O 1
ATOM 756 N N . ARG A 1 101 ? -1.503 -16.873 -0.793 1.00 50.38 101 ARG A N 1
ATOM 757 C CA . ARG A 1 101 ? -0.058 -16.893 -1.071 1.00 50.38 101 ARG A CA 1
ATOM 758 C C . ARG A 1 101 ? 0.395 -15.509 -1.523 1.00 50.38 101 ARG A C 1
ATOM 760 O O . ARG A 1 101 ? 0.042 -15.052 -2.609 1.00 50.38 101 ARG A O 1
ATOM 767 N N . VAL A 1 102 ? 1.221 -14.861 -0.711 1.00 48.34 102 VAL A N 1
ATOM 768 C CA . VAL A 1 102 ? 1.934 -13.646 -1.106 1.00 48.34 102 VAL A CA 1
ATOM 769 C C . VAL A 1 102 ? 3.047 -14.050 -2.075 1.00 48.34 102 VAL A C 1
ATOM 771 O O . VAL A 1 102 ? 3.931 -14.813 -1.679 1.00 48.34 102 VAL A O 1
ATOM 774 N N . PRO A 1 103 ? 3.047 -13.584 -3.338 1.00 47.50 103 PRO A N 1
ATOM 775 C CA . PRO A 1 103 ? 4.196 -13.802 -4.197 1.00 47.50 103 PRO A CA 1
ATOM 776 C C . PRO A 1 103 ? 5.384 -13.045 -3.590 1.00 47.50 103 PRO A C 1
ATOM 778 O O . PRO A 1 103 ? 5.236 -11.855 -3.272 1.00 47.50 103 PRO A O 1
ATOM 781 N N . PRO A 1 104 ? 6.541 -13.705 -3.400 1.00 44.97 104 PRO A N 1
ATOM 782 C CA . PRO A 1 104 ? 7.714 -13.053 -2.845 1.00 44.97 104 PRO A CA 1
ATOM 783 C C . PRO A 1 104 ? 8.079 -11.823 -3.689 1.00 44.97 104 PRO A C 1
ATOM 785 O O . PRO A 1 104 ? 7.772 -11.778 -4.890 1.00 44.97 104 PRO A O 1
ATOM 788 N N . PRO A 1 105 ? 8.713 -10.800 -3.085 1.00 49.41 105 PRO A N 1
ATOM 789 C CA . PRO A 1 105 ? 9.299 -9.724 -3.870 1.00 49.41 105 PRO A CA 1
ATOM 790 C C . PRO A 1 105 ? 10.190 -10.338 -4.951 1.00 49.41 105 PRO A C 1
ATOM 792 O O . PRO A 1 105 ? 10.844 -11.358 -4.715 1.00 49.41 105 PRO A O 1
ATOM 795 N N . TRP A 1 106 ? 10.185 -9.741 -6.146 1.00 48.00 106 TRP A N 1
ATOM 796 C CA . TRP A 1 106 ? 11.039 -10.226 -7.223 1.00 48.00 106 TRP A CA 1
ATOM 797 C C . TRP A 1 106 ? 12.476 -10.316 -6.714 1.00 48.00 106 TRP A C 1
ATOM 799 O O . TRP A 1 106 ? 12.954 -9.379 -6.062 1.00 48.00 106 TRP A O 1
ATOM 809 N N . PRO A 1 107 ? 13.164 -11.435 -6.971 1.00 66.56 107 PRO A N 1
ATOM 810 C CA . PRO A 1 107 ? 14.532 -11.574 -6.523 1.00 66.56 107 PRO A CA 1
ATOM 811 C C . PRO A 1 107 ? 15.381 -10.472 -7.173 1.00 66.56 107 PRO A C 1
ATOM 813 O O . PRO A 1 107 ? 15.161 -10.102 -8.326 1.00 66.56 107 PRO A O 1
ATOM 816 N N . LYS A 1 108 ? 16.348 -9.922 -6.427 1.00 67.62 108 LYS A N 1
ATOM 817 C CA . LYS A 1 108 ? 17.135 -8.739 -6.838 1.00 67.62 108 LYS A CA 1
ATOM 818 C C . LYS A 1 108 ? 17.785 -8.887 -8.225 1.00 67.62 108 LYS A C 1
ATOM 820 O O . LYS A 1 108 ? 17.931 -7.902 -8.940 1.00 67.62 108 LYS A O 1
ATOM 825 N N . TRP A 1 109 ? 18.121 -10.112 -8.632 1.00 70.31 109 TRP A N 1
ATOM 826 C CA . TRP A 1 109 ? 18.664 -10.403 -9.963 1.00 70.31 109 TRP A CA 1
ATOM 827 C C . TRP A 1 109 ? 17.657 -10.140 -11.093 1.00 70.31 109 TRP A C 1
ATOM 829 O O . TRP A 1 109 ? 18.038 -9.636 -12.146 1.00 70.31 109 TRP A O 1
ATOM 839 N N . ALA A 1 110 ? 16.368 -10.416 -10.874 1.00 72.75 110 ALA A N 1
ATOM 840 C CA . ALA A 1 110 ? 15.324 -10.192 -11.873 1.00 72.75 110 ALA A CA 1
ATOM 841 C C . ALA A 1 110 ? 15.097 -8.688 -12.106 1.00 72.75 110 ALA A C 1
ATOM 843 O O . ALA A 1 110 ? 14.827 -8.254 -13.227 1.00 72.75 110 ALA A O 1
ATOM 844 N N . TRP A 1 111 ? 15.296 -7.882 -11.058 1.00 69.50 111 TRP A N 1
ATOM 845 C CA . TRP A 1 111 ? 15.364 -6.422 -11.141 1.00 69.50 111 TRP A CA 1
ATOM 846 C C . TRP A 1 111 ? 16.504 -5.959 -12.052 1.00 69.50 111 TRP A C 1
ATOM 848 O O . TRP A 1 111 ? 16.270 -5.193 -12.985 1.00 69.50 111 TRP A O 1
ATOM 858 N N . MET A 1 112 ? 17.722 -6.460 -11.821 1.00 74.94 112 MET A N 1
ATOM 859 C CA . MET A 1 112 ? 18.883 -6.091 -12.637 1.00 74.94 112 MET A CA 1
ATOM 860 C C . MET A 1 112 ? 18.688 -6.483 -14.106 1.00 74.94 112 MET A C 1
ATOM 862 O O . MET A 1 112 ? 18.944 -5.662 -14.982 1.00 74.94 112 MET A O 1
ATOM 866 N N . LEU A 1 113 ? 18.165 -7.682 -14.388 1.00 82.62 113 LEU A N 1
ATOM 867 C CA . LEU A 1 113 ? 17.890 -8.113 -15.764 1.00 82.62 113 LEU A CA 1
ATOM 868 C C . LEU A 1 113 ? 16.876 -7.218 -16.476 1.00 82.62 113 LEU A C 1
ATOM 870 O O . LEU A 1 113 ? 17.073 -6.887 -17.642 1.00 82.62 113 LEU A O 1
ATOM 874 N N . THR A 1 114 ? 15.814 -6.805 -15.783 1.00 80.00 114 THR A N 1
ATOM 875 C CA . THR A 1 114 ? 14.794 -5.924 -16.370 1.00 80.00 114 THR A CA 1
ATOM 876 C C . THR A 1 114 ? 15.403 -4.573 -16.743 1.00 80.00 114 THR A C 1
ATOM 878 O O . THR A 1 114 ? 15.212 -4.100 -17.860 1.00 80.00 114 THR A O 1
ATOM 881 N N . VAL A 1 115 ? 16.199 -3.980 -15.846 1.00 77.88 115 VAL A N 1
ATOM 882 C CA . VAL A 1 115 ? 16.891 -2.707 -16.107 1.00 77.88 115 VAL A CA 1
ATOM 883 C C . VAL A 1 115 ? 17.855 -2.836 -17.288 1.00 77.88 115 VAL A C 1
ATOM 885 O O . VAL A 1 115 ? 17.841 -1.989 -18.182 1.00 77.88 115 VAL A O 1
ATOM 888 N N . VAL A 1 116 ? 18.650 -3.909 -17.333 1.00 86.31 116 VAL A N 1
ATOM 889 C CA . VAL A 1 116 ? 19.585 -4.175 -18.438 1.00 86.31 116 VAL A CA 1
ATOM 890 C C . VAL A 1 116 ? 18.847 -4.333 -19.768 1.00 86.31 116 VAL A C 1
ATOM 892 O O . VAL A 1 116 ? 19.245 -3.714 -20.750 1.00 86.31 116 VAL A O 1
ATOM 895 N N . ALA A 1 117 ? 17.754 -5.097 -19.808 1.00 86.12 117 ALA A N 1
ATOM 896 C CA . ALA A 1 117 ? 16.980 -5.319 -21.028 1.00 86.12 117 ALA A CA 1
ATOM 897 C C . ALA A 1 117 ? 16.352 -4.024 -21.567 1.00 86.12 117 ALA A C 1
ATOM 899 O O . ALA A 1 117 ? 16.457 -3.740 -22.761 1.00 86.12 117 ALA A O 1
ATOM 900 N N . VAL A 1 118 ? 15.751 -3.210 -20.691 1.00 87.31 118 VAL A N 1
ATOM 901 C CA . VAL A 1 118 ? 15.179 -1.903 -21.065 1.00 87.31 118 VAL A CA 1
ATOM 902 C C . VAL A 1 118 ? 16.270 -0.966 -21.586 1.00 87.31 118 VAL A C 1
ATOM 904 O O . VAL A 1 118 ? 16.084 -0.309 -22.608 1.00 87.31 118 VAL A O 1
ATOM 907 N N . THR A 1 119 ? 17.431 -0.945 -20.927 1.00 89.50 119 THR A N 1
ATOM 908 C CA . THR A 1 119 ? 18.566 -0.103 -21.332 1.00 89.50 119 THR A CA 1
ATOM 909 C C . THR A 1 119 ? 19.121 -0.543 -22.685 1.00 89.50 119 THR A C 1
ATOM 911 O O . THR A 1 119 ? 19.347 0.291 -23.557 1.00 89.50 119 THR A O 1
ATOM 914 N N . ALA A 1 120 ? 19.288 -1.850 -22.897 1.00 90.88 120 ALA A N 1
ATOM 915 C CA . ALA A 1 120 ? 19.751 -2.403 -24.164 1.00 90.88 120 ALA A CA 1
ATOM 916 C C . ALA A 1 120 ? 18.782 -2.080 -25.312 1.00 90.88 120 ALA A C 1
ATOM 918 O O . ALA A 1 120 ? 19.227 -1.642 -26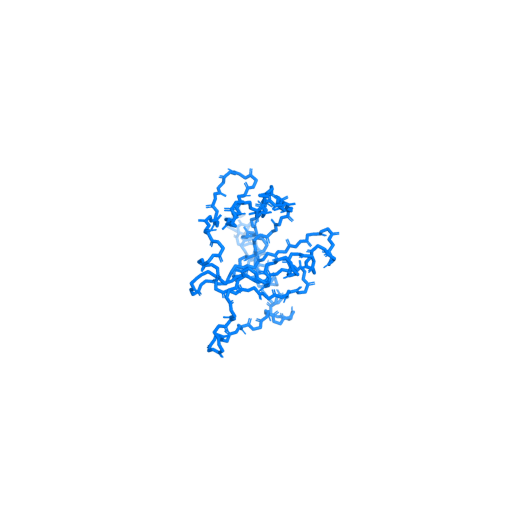.370 1.00 90.88 120 ALA A O 1
ATOM 919 N N . MET A 1 121 ? 17.466 -2.213 -25.096 1.00 90.94 121 MET A N 1
ATOM 920 C CA . MET A 1 121 ? 16.465 -1.783 -26.083 1.00 90.94 121 MET A CA 1
ATOM 921 C C . MET A 1 121 ? 16.588 -0.297 -26.416 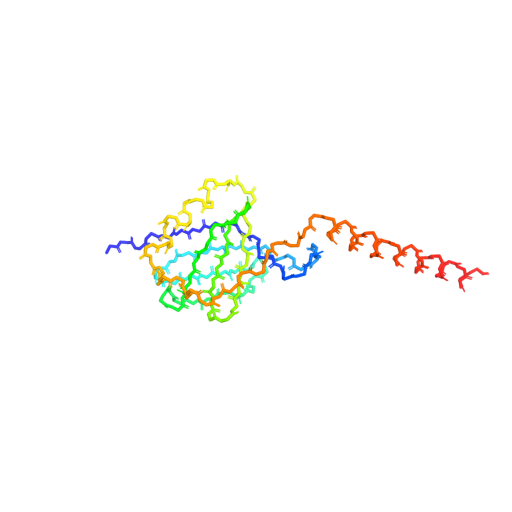1.00 90.94 121 MET A C 1
ATOM 923 O O . MET A 1 121 ? 16.534 0.066 -27.589 1.00 90.94 121 MET A O 1
ATOM 927 N N . LEU A 1 122 ? 16.771 0.557 -25.405 1.00 92.56 122 LEU A N 1
ATOM 928 C CA . LEU A 1 122 ? 16.910 1.998 -25.605 1.00 92.56 122 LEU A CA 1
ATOM 929 C C . LEU A 1 122 ? 18.142 2.322 -26.464 1.00 92.56 122 LEU A C 1
ATOM 931 O O . LEU A 1 122 ? 18.053 3.110 -27.402 1.00 92.56 122 LEU A O 1
ATOM 935 N N . VAL A 1 123 ? 19.276 1.672 -26.185 1.00 93.75 123 VAL A N 1
ATOM 936 C CA . VAL A 1 123 ? 20.515 1.831 -26.961 1.00 93.75 123 VAL A CA 1
ATOM 937 C C . VAL A 1 123 ? 20.319 1.376 -28.408 1.00 93.75 123 VAL A C 1
ATOM 939 O O . VAL A 1 123 ? 20.689 2.105 -29.327 1.00 93.75 123 VAL A O 1
ATOM 942 N N . VAL A 1 124 ? 19.697 0.214 -28.629 1.00 93.50 124 VAL A N 1
ATOM 943 C CA . VAL A 1 124 ? 19.407 -0.295 -29.981 1.00 93.50 124 VAL A CA 1
ATOM 944 C C . VAL A 1 124 ? 18.497 0.664 -30.749 1.00 93.50 124 VAL A C 1
ATOM 946 O O . VAL A 1 124 ? 18.760 0.944 -31.917 1.00 93.50 124 VAL A O 1
ATOM 949 N N . ALA A 1 125 ? 17.467 1.212 -30.101 1.00 92.06 125 ALA A N 1
ATOM 950 C CA . ALA A 1 125 ? 16.568 2.179 -30.721 1.00 92.06 125 ALA A CA 1
ATOM 951 C C . ALA A 1 125 ? 17.297 3.472 -31.124 1.00 92.06 125 ALA A C 1
ATOM 953 O O . ALA A 1 125 ? 17.079 3.971 -32.225 1.00 92.06 125 ALA A O 1
ATOM 954 N N . ILE A 1 126 ? 18.193 3.987 -30.272 1.00 91.56 126 ILE A N 1
ATOM 955 C CA . ILE A 1 126 ? 18.998 5.181 -30.577 1.00 91.56 126 ILE A CA 1
ATOM 956 C C . ILE A 1 126 ? 19.928 4.922 -31.768 1.00 91.56 126 ILE A C 1
ATOM 958 O O . ILE A 1 126 ? 19.996 5.760 -32.662 1.00 91.56 126 ILE A O 1
ATOM 962 N N . ILE A 1 127 ? 20.607 3.768 -31.807 1.00 91.94 127 ILE A N 1
ATOM 963 C CA . ILE A 1 127 ? 21.495 3.397 -32.923 1.00 91.94 127 ILE A CA 1
ATOM 964 C C . ILE A 1 127 ? 20.705 3.275 -34.228 1.00 91.94 127 ILE A C 1
ATOM 966 O O . ILE A 1 127 ? 21.135 3.797 -35.249 1.00 91.94 127 ILE A O 1
ATOM 970 N N . ALA A 1 128 ? 19.545 2.614 -34.205 1.00 89.81 128 ALA A N 1
ATOM 971 C CA . ALA A 1 128 ? 18.701 2.496 -35.390 1.00 89.81 128 ALA A CA 1
ATOM 972 C C . ALA A 1 128 ? 18.224 3.870 -35.889 1.00 89.81 128 ALA A C 1
ATOM 974 O O . ALA A 1 128 ? 18.198 4.117 -37.091 1.00 89.81 128 ALA A O 1
ATOM 975 N N . LEU A 1 129 ? 17.877 4.782 -34.974 1.00 89.81 129 LEU A N 1
ATOM 976 C CA . LEU A 1 129 ? 17.451 6.134 -35.330 1.00 89.81 129 LEU A CA 1
ATOM 977 C C . LEU A 1 129 ? 18.592 6.944 -35.966 1.00 89.81 129 LEU A C 1
ATOM 979 O O . LEU A 1 129 ? 18.360 7.670 -36.930 1.00 89.81 129 LEU A O 1
ATOM 983 N N . THR A 1 130 ? 19.820 6.824 -35.453 1.00 87.31 130 THR A N 1
ATOM 984 C CA . THR A 1 130 ? 20.977 7.541 -36.010 1.00 87.31 130 THR A CA 1
ATOM 985 C C . THR A 1 130 ? 21.443 6.968 -37.343 1.00 87.31 130 THR A C 1
ATOM 987 O O . THR A 1 130 ? 21.877 7.740 -38.193 1.00 87.31 130 THR A O 1
ATOM 990 N N . THR A 1 131 ? 21.333 5.655 -37.568 1.00 89.81 131 THR A N 1
ATOM 991 C CA . THR A 1 131 ? 21.662 5.046 -38.868 1.00 89.81 131 THR A CA 1
ATOM 992 C C . THR A 1 131 ? 20.590 5.264 -39.931 1.00 89.81 131 THR A C 1
ATOM 994 O O . THR A 1 131 ? 20.921 5.235 -41.107 1.00 89.81 131 THR A O 1
ATOM 997 N N . LEU A 1 132 ? 19.328 5.487 -39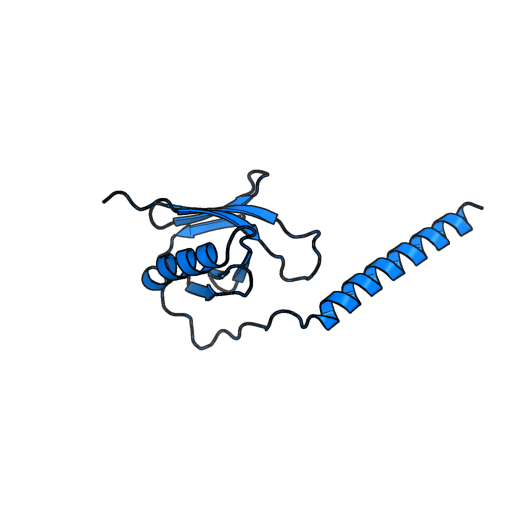.550 1.00 81.00 132 LEU A N 1
ATOM 998 C CA . LEU A 1 132 ? 18.247 5.836 -40.485 1.00 81.00 132 LEU A CA 1
ATOM 999 C C . LEU A 1 132 ? 18.262 7.317 -40.904 1.00 81.00 132 LEU A C 1
ATOM 1001 O O . LEU A 1 132 ? 17.709 7.651 -41.949 1.00 81.00 132 LEU A O 1
ATOM 1005 N N . ASN A 1 133 ? 18.860 8.195 -40.092 1.00 75.69 133 ASN A N 1
ATOM 1006 C CA . ASN A 1 133 ? 18.934 9.640 -40.345 1.00 75.69 133 ASN A CA 1
ATOM 1007 C C . ASN A 1 133 ? 20.240 10.106 -41.021 1.00 75.69 133 ASN A C 1
ATOM 1009 O O . ASN A 1 133 ? 20.342 11.291 -41.340 1.00 75.69 133 ASN A O 1
ATOM 1013 N N . ASN A 1 134 ? 21.220 9.216 -41.205 1.00 67.56 134 ASN A N 1
ATOM 1014 C CA . ASN A 1 134 ? 22.466 9.457 -41.948 1.00 67.56 134 ASN A CA 1
ATOM 1015 C C . ASN A 1 134 ? 22.411 8.772 -43.313 1.00 67.56 134 ASN A C 1
ATOM 1017 O O . ASN A 1 134 ? 22.965 9.353 -44.271 1.00 67.56 134 ASN A O 1
#

Radius of gyration: 18.79 Å; chains: 1; bounding box: 36×34×63 Å

Foldseek 3Di:
DQFDKDKAWKWWDDPDLDPVPIFIFIFIDHPQWTWTAGPVRDTPGTGGLAQWADKDADPAAIWTDRPLDITDIGHPPDPVVRVVVCVVSVVSHHDHDPPDDDDDDDPVVVSVVVVVVVVVVVVVVVVVVVVVVD

Secondary structure (DSSP, 8-state):
-----EEEEEEEE-SSS-GGG-EEEEEEEETTEEEEEETTS-EEEEEEGGGEEEEEEETTEEEEEETTEEEEEE-SS-HHHHHHHHHHHTTTSPPPPTT--PPPPPPHHHHHHHHHHHHHHHHHHHHHHHHH--

pLDDT: mean 78.6, std 14.59, range [40.47, 93.75]

Sequence (134 aa):
MPTAVLTTHAELLAKVPVATFIKSGDLRLANDRLSFTTIGGEVLLDAPIDEIHSVAPAAVGLHLWHGSRCLRFAFRESRDLAASWITTLTPLVSAPPSTLRVPPPWPKWAWMLTVVAVTAMLVVAIIALTTLNN